Protein AF-A0A9X2U215-F1 (afdb_monomer)

Secondary structure (DSSP, 8-state):
--HHHHHHHHHH--TT-THHHHGGGGGGGGGG-SSHHHHHHHHHHHHHHHHHHHHHHHH--HHHHHHHHHHHHHHHHHHHHHHH-HHHHHHHHHHHHHHHHHS---HHHHHHHHHHHHHHHHHHHH-GGGGHHHHHHHHHHHHHTTS-TTSHHHHHHHHHHHHHHHHHHHT-

Mean predicted aligned error: 7.21 Å

Radius of gyration: 16.04 Å; Cα contacts (8 Å, |Δi|>4): 252; chains: 1; bounding box: 36×24×49 Å

pLDDT: mean 82.12, std 13.29, range [49.97, 97.06]

Sequence (172 aa):
MTVLERTIEAYTKDAGDDVVWSNWVYPLATLGAQSLTAAVTVALTGAALALASGAYHAVYSDYTQRLDTTAMMGYLSSVTGCLVAGWVGLALAPVAYAFYWLVETDSQIHVPAWAALALSVVAVKAQWWALVPAVLFVGAGALQLRARTDSWLHSIWHILGSAAAGTALFLS

Solvent-accessible surface area (backbone atoms only — not comparable to full-atom values): 8477 Å² total; per-residue (Å²): 135,53,74,67,57,53,53,50,52,65,74,62,60,52,66,80,49,75,45,50,63,31,34,62,36,36,30,57,19,28,80,19,37,85,40,70,58,25,23,53,42,32,30,53,30,17,46,48,22,24,53,27,40,34,50,13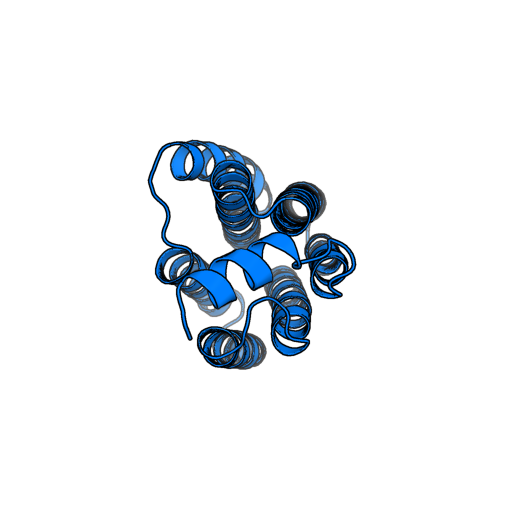,54,59,66,75,38,75,69,32,45,50,45,19,54,18,24,46,46,14,26,51,35,17,48,38,23,29,49,76,37,36,66,44,8,60,60,37,17,59,50,37,31,55,49,44,64,74,43,93,75,58,64,88,55,51,51,56,51,49,50,53,50,36,51,52,53,39,33,72,68,49,34,70,78,64,42,59,63,48,52,55,40,52,52,42,51,61,52,40,80,75,48,58,86,85,34,73,64,42,28,48,38,37,45,42,47,16,52,41,51,10,51,45,28,56,55,78

Structure (mmCIF, N/CA/C/O backbone):
data_AF-A0A9X2U215-F1
#
_entry.id   AF-A0A9X2U215-F1
#
loop_
_atom_site.group_PDB
_atom_site.id
_atom_site.type_symbol
_atom_site.label_atom_id
_atom_site.label_alt_id
_atom_site.label_comp_id
_atom_site.label_asym_id
_atom_site.label_entity_id
_atom_site.label_seq_id
_atom_site.pdbx_PDB_ins_code
_atom_site.Cartn_x
_atom_site.Cartn_y
_atom_site.Cartn_z
_atom_site.occupancy
_atom_site.B_iso_or_equiv
_atom_site.auth_seq_id
_atom_site.auth_comp_id
_atom_site.auth_asym_id
_atom_site.auth_atom_id
_atom_site.pdbx_PDB_model_num
ATOM 1 N N . MET A 1 1 ? 2.932 -10.035 -31.910 1.00 54.56 1 MET A N 1
ATOM 2 C CA . MET A 1 1 ? 3.885 -8.999 -31.483 1.00 54.56 1 MET A CA 1
ATOM 3 C C . MET A 1 1 ? 5.297 -9.528 -31.661 1.00 54.56 1 MET A C 1
ATOM 5 O O . MET A 1 1 ? 5.622 -10.578 -31.110 1.00 54.56 1 MET A O 1
ATOM 9 N N . THR A 1 2 ? 6.092 -8.881 -32.503 1.00 78.62 2 THR A N 1
ATOM 10 C CA . THR A 1 2 ? 7.467 -9.281 -32.829 1.00 78.62 2 THR A CA 1
ATOM 11 C C . THR A 1 2 ? 8.447 -8.858 -31.722 1.00 78.62 2 THR A C 1
ATOM 13 O O . THR A 1 2 ? 8.094 -8.114 -30.807 1.00 78.62 2 THR A O 1
ATOM 16 N N . VAL A 1 3 ? 9.684 -9.371 -31.744 1.00 69.50 3 VAL A N 1
ATOM 17 C CA . VAL A 1 3 ? 10.740 -8.947 -30.796 1.00 69.50 3 VAL A CA 1
ATOM 18 C C . VAL A 1 3 ? 11.080 -7.469 -30.995 1.00 69.50 3 VAL A C 1
ATOM 20 O O . VAL A 1 3 ? 11.216 -6.745 -30.020 1.00 69.50 3 VAL A O 1
ATOM 23 N N . LEU A 1 4 ? 11.118 -7.013 -32.250 1.00 66.44 4 LEU A N 1
ATOM 24 C CA . LEU A 1 4 ? 11.383 -5.621 -32.606 1.00 66.44 4 LEU A CA 1
ATOM 25 C C . LEU A 1 4 ? 10.289 -4.677 -32.086 1.00 66.44 4 LEU A C 1
ATOM 27 O O . LEU A 1 4 ? 10.606 -3.639 -31.518 1.00 66.44 4 LEU A O 1
ATOM 31 N N . GLU A 1 5 ? 9.017 -5.065 -32.213 1.00 67.25 5 GLU A N 1
ATOM 32 C CA . GLU A 1 5 ? 7.888 -4.311 -31.647 1.00 67.25 5 GLU A CA 1
ATOM 33 C C . GLU A 1 5 ? 8.001 -4.185 -30.122 1.00 67.25 5 GLU A C 1
ATOM 35 O O . GLU A 1 5 ? 7.837 -3.089 -29.602 1.00 67.25 5 GLU A O 1
ATOM 40 N N . ARG A 1 6 ? 8.377 -5.263 -29.415 1.00 58.91 6 ARG A N 1
ATOM 41 C CA . ARG A 1 6 ? 8.619 -5.227 -27.959 1.00 58.91 6 ARG A CA 1
ATOM 42 C C . ARG A 1 6 ? 9.772 -4.308 -27.568 1.00 58.91 6 ARG A C 1
ATOM 44 O O . ARG A 1 6 ? 9.674 -3.606 -26.569 1.00 58.91 6 ARG A O 1
ATOM 51 N N . THR A 1 7 ? 10.867 -4.328 -28.326 1.00 58.19 7 THR A N 1
ATOM 52 C CA . THR A 1 7 ? 12.038 -3.487 -28.047 1.00 58.19 7 THR A CA 1
ATOM 53 C C . THR A 1 7 ? 11.743 -2.014 -28.309 1.00 58.19 7 THR A C 1
ATOM 55 O O . THR A 1 7 ? 12.145 -1.175 -27.513 1.00 58.19 7 THR A O 1
ATOM 58 N N . ILE A 1 8 ? 11.015 -1.698 -29.384 1.00 65.31 8 ILE A N 1
ATOM 59 C CA . ILE A 1 8 ? 10.588 -0.327 -29.683 1.00 65.31 8 ILE A CA 1
ATOM 60 C C . ILE A 1 8 ? 9.618 0.162 -28.606 1.00 65.31 8 ILE A C 1
ATOM 62 O O . ILE A 1 8 ? 9.871 1.210 -28.035 1.00 65.31 8 ILE A O 1
ATOM 66 N N . GLU A 1 9 ? 8.590 -0.620 -28.258 1.00 62.06 9 GLU A N 1
ATOM 67 C CA . GLU A 1 9 ? 7.605 -0.270 -27.222 1.00 62.06 9 GLU A CA 1
ATOM 68 C C . GLU A 1 9 ? 8.266 -0.032 -25.852 1.00 62.06 9 GLU A C 1
ATOM 70 O O . GLU A 1 9 ? 7.927 0.927 -25.163 1.00 62.06 9 GLU A O 1
ATOM 75 N N . ALA A 1 10 ? 9.266 -0.842 -25.485 1.00 57.12 10 ALA A N 1
ATOM 76 C CA . ALA A 1 10 ? 10.049 -0.650 -24.263 1.00 57.12 10 ALA A CA 1
ATOM 77 C C . ALA A 1 10 ? 10.912 0.627 -24.286 1.00 57.12 10 ALA A C 1
ATOM 79 O O . ALA A 1 10 ? 11.072 1.261 -23.249 1.00 57.12 10 ALA A O 1
ATOM 80 N N . TYR A 1 11 ? 11.444 1.020 -25.450 1.00 57.22 11 TYR A N 1
ATOM 81 C CA . TYR A 1 11 ? 12.233 2.249 -25.615 1.00 57.22 11 TYR A CA 1
ATOM 82 C C . TYR A 1 11 ? 11.380 3.512 -25.809 1.00 57.22 11 TYR A C 1
ATOM 84 O O . TYR A 1 11 ? 11.885 4.614 -25.611 1.00 57.22 11 TYR A O 1
ATOM 92 N N . THR A 1 12 ? 10.112 3.372 -26.208 1.00 57.00 12 THR A N 1
ATOM 93 C CA . THR A 1 12 ? 9.165 4.483 -26.402 1.00 57.00 12 THR A CA 1
ATOM 94 C C . THR A 1 12 ? 8.221 4.703 -25.223 1.00 57.00 12 THR A C 1
ATOM 96 O O . THR A 1 12 ? 7.405 5.618 -25.288 1.00 57.00 12 THR A O 1
ATOM 99 N N . LYS A 1 13 ? 8.288 3.880 -24.168 1.00 57.06 13 LYS A N 1
ATOM 100 C CA . LYS A 1 13 ? 7.549 4.119 -22.923 1.00 57.06 13 LYS A CA 1
ATOM 101 C C . LYS A 1 13 ? 8.110 5.366 -22.239 1.00 57.06 13 LYS A C 1
ATOM 103 O O . LYS A 1 13 ? 9.116 5.318 -21.539 1.00 57.06 13 LYS A O 1
ATOM 108 N N . ASP A 1 14 ? 7.471 6.487 -22.538 1.00 52.91 14 ASP A N 1
ATOM 109 C CA . ASP A 1 14 ? 7.839 7.817 -22.080 1.00 52.91 14 ASP A CA 1
ATOM 110 C C . ASP A 1 14 ? 7.386 8.023 -20.627 1.00 52.91 14 ASP A C 1
ATOM 112 O O . ASP A 1 14 ? 6.312 7.580 -20.226 1.00 52.91 14 ASP A O 1
ATOM 116 N N . ALA A 1 15 ? 8.180 8.737 -19.832 1.00 49.97 15 ALA A N 1
ATOM 117 C CA . ALA A 1 15 ? 7.863 9.066 -18.438 1.00 49.97 15 ALA A CA 1
ATOM 118 C C . ALA A 1 15 ? 6.656 10.025 -18.302 1.00 49.97 15 ALA A C 1
ATOM 120 O O . ALA A 1 15 ? 6.248 10.359 -17.190 1.00 49.97 15 ALA A O 1
ATOM 121 N N . GLY A 1 16 ? 6.099 10.485 -19.429 1.00 51.34 16 GLY A N 1
ATOM 122 C CA . GLY A 1 16 ? 4.842 11.230 -19.515 1.00 51.34 16 GLY A CA 1
ATOM 123 C C . GLY A 1 16 ? 3.577 10.373 -19.377 1.00 51.34 16 GLY A C 1
ATOM 124 O O . GLY A 1 16 ? 2.484 10.929 -19.430 1.00 51.34 16 GLY A O 1
ATOM 125 N N . ASP A 1 17 ? 3.710 9.053 -19.212 1.00 55.31 17 ASP A N 1
ATOM 126 C CA . ASP A 1 17 ? 2.587 8.132 -19.028 1.00 55.31 17 ASP A CA 1
ATOM 127 C C . ASP A 1 17 ? 1.824 8.442 -17.719 1.00 55.31 17 ASP A C 1
ATOM 129 O O . ASP A 1 17 ? 2.394 8.440 -16.623 1.00 55.31 17 ASP A O 1
ATOM 133 N N . ASP A 1 18 ? 0.517 8.708 -17.833 1.00 54.78 18 ASP A N 1
ATOM 134 C CA . ASP A 1 18 ? -0.392 9.249 -16.795 1.00 54.78 18 ASP A CA 1
ATOM 135 C C . ASP A 1 18 ? -0.392 8.484 -15.452 1.00 54.78 18 ASP A C 1
ATOM 137 O O . ASP A 1 18 ? -0.834 8.988 -14.412 1.00 54.78 18 ASP A O 1
ATOM 141 N N . VAL A 1 19 ? 0.101 7.249 -15.450 1.00 58.12 19 VAL A N 1
ATOM 142 C CA . VAL A 1 19 ? 0.114 6.339 -14.301 1.00 58.12 19 VAL A CA 1
ATOM 143 C C . VAL A 1 19 ? 1.045 6.795 -13.174 1.00 58.12 19 VAL A C 1
ATOM 145 O O . VAL A 1 19 ? 0.702 6.603 -12.004 1.00 58.12 19 VAL A O 1
ATOM 148 N N . VAL A 1 20 ? 2.143 7.500 -13.482 1.00 62.97 20 VAL A N 1
ATOM 149 C CA . VAL A 1 20 ? 3.110 7.998 -12.478 1.00 62.97 20 VAL A CA 1
ATOM 150 C C . VAL A 1 20 ? 2.435 8.880 -11.425 1.00 62.97 20 VAL A C 1
ATOM 152 O O . VAL A 1 20 ? 2.722 8.772 -10.231 1.00 62.97 20 VAL A O 1
ATOM 155 N N . TRP A 1 21 ? 1.504 9.735 -11.854 1.00 70.94 21 TRP A N 1
ATOM 156 C CA . TRP A 1 21 ? 0.860 10.716 -10.980 1.00 70.94 21 TRP A CA 1
ATOM 157 C C . TRP A 1 21 ? -0.175 10.096 -10.054 1.00 70.94 21 TRP A C 1
ATOM 159 O O . TRP A 1 21 ? -0.336 10.540 -8.918 1.00 70.94 21 TRP A O 1
ATOM 169 N N . SER A 1 22 ? -0.848 9.043 -10.511 1.00 80.94 22 SER A N 1
ATOM 170 C CA . SER A 1 22 ? -1.874 8.376 -9.714 1.00 80.94 22 SER A CA 1
ATOM 171 C C . SER A 1 22 ? -1.308 7.704 -8.459 1.00 80.94 22 SER A C 1
ATOM 173 O O . SER A 1 22 ? -2.012 7.618 -7.461 1.00 80.94 22 SER A O 1
ATOM 175 N N . ASN A 1 23 ? -0.020 7.347 -8.430 1.00 83.69 23 ASN A N 1
ATOM 176 C CA . ASN A 1 23 ? 0.634 6.795 -7.240 1.00 83.69 23 ASN A CA 1
ATOM 177 C C . ASN A 1 23 ? 0.725 7.778 -6.061 1.00 83.69 23 ASN A C 1
ATOM 179 O O . ASN A 1 23 ? 0.797 7.355 -4.905 1.00 83.69 23 ASN A O 1
ATOM 183 N N . TRP A 1 24 ? 0.652 9.090 -6.311 1.00 89.62 24 TRP A N 1
ATOM 184 C CA . TRP A 1 24 ? 0.628 10.102 -5.246 1.00 89.62 24 TRP A CA 1
ATOM 185 C C . TRP A 1 24 ? -0.624 10.045 -4.373 1.00 89.62 24 TRP A C 1
ATOM 187 O O . TRP A 1 24 ? -0.684 10.708 -3.337 1.00 89.62 24 TRP A O 1
ATOM 197 N N . VAL A 1 25 ? -1.612 9.227 -4.739 1.00 91.00 25 VAL A N 1
ATOM 198 C CA . VAL A 1 25 ? -2.768 8.985 -3.883 1.00 91.00 25 VAL A CA 1
ATOM 199 C C . VAL A 1 25 ? -2.443 8.083 -2.697 1.00 91.00 25 VAL A C 1
ATOM 201 O O . VAL A 1 25 ? -3.147 8.179 -1.700 1.00 91.00 25 VAL A O 1
ATOM 204 N N . TYR A 1 26 ? -1.396 7.248 -2.719 1.00 91.81 26 TYR A N 1
ATOM 205 C CA . TYR A 1 26 ? -1.104 6.320 -1.610 1.00 91.81 26 TYR A CA 1
ATOM 206 C C . TYR A 1 26 ? -0.875 6.990 -0.241 1.00 91.81 26 TYR A C 1
ATOM 208 O O . TYR A 1 26 ? -1.449 6.508 0.743 1.00 91.81 26 TYR A O 1
ATOM 216 N N . PRO A 1 27 ? -0.139 8.117 -0.135 1.00 95.75 27 PRO A N 1
ATOM 217 C CA . PRO A 1 27 ? -0.082 8.915 1.092 1.00 95.75 27 PRO A CA 1
ATOM 218 C C . PRO A 1 27 ? -1.444 9.415 1.596 1.00 95.75 27 PRO A C 1
ATOM 220 O O . PRO A 1 27 ? -1.594 9.675 2.789 1.00 95.75 27 PRO A O 1
ATOM 223 N N . LEU A 1 28 ? -2.455 9.562 0.731 1.00 94.81 28 LEU A N 1
ATOM 224 C CA . LEU A 1 28 ? -3.773 10.077 1.132 1.00 94.81 28 LEU A CA 1
ATOM 225 C C . LEU A 1 28 ? -4.572 9.082 1.981 1.00 94.81 28 LEU A C 1
ATOM 227 O O . LEU A 1 28 ? -5.481 9.499 2.696 1.00 94.81 28 LEU A O 1
ATOM 231 N N . ALA A 1 29 ? -4.198 7.797 1.997 1.00 93.00 29 ALA A N 1
ATOM 232 C CA . ALA A 1 29 ? -4.790 6.808 2.902 1.00 93.00 29 ALA A CA 1
ATOM 233 C C . ALA A 1 29 ? -4.662 7.212 4.386 1.00 93.00 29 ALA A C 1
ATOM 235 O O . ALA A 1 29 ? -5.454 6.797 5.230 1.00 93.00 29 ALA A O 1
ATOM 236 N N . THR A 1 30 ? -3.698 8.074 4.712 1.00 95.19 30 THR A N 1
ATOM 237 C CA . THR A 1 30 ? -3.468 8.605 6.064 1.00 95.19 30 THR A CA 1
ATOM 238 C C . THR A 1 30 ? -4.640 9.398 6.624 1.00 95.19 30 THR A C 1
ATOM 240 O O . THR A 1 30 ? -4.782 9.467 7.841 1.00 95.19 30 THR A O 1
ATOM 243 N N . LEU A 1 31 ? -5.513 9.935 5.766 1.00 95.25 31 LEU A N 1
ATOM 244 C CA . LEU A 1 31 ? -6.725 10.644 6.182 1.00 95.25 31 LEU A CA 1
ATOM 245 C C . LEU A 1 31 ? -7.688 9.751 6.976 1.00 95.25 31 LEU A C 1
ATOM 247 O O . LEU A 1 31 ? -8.502 10.261 7.740 1.00 95.25 31 LEU A O 1
ATOM 251 N N . GLY A 1 32 ? -7.588 8.429 6.819 1.00 92.75 32 GLY A N 1
ATOM 252 C CA . GLY A 1 32 ? -8.349 7.473 7.618 1.00 92.75 32 GLY A CA 1
ATOM 253 C C . GLY A 1 32 ? -7.694 7.079 8.942 1.00 92.75 32 GLY A C 1
ATOM 254 O O . GLY A 1 32 ? -8.334 6.445 9.773 1.00 92.75 32 GLY A O 1
ATOM 255 N N . ALA A 1 33 ? -6.426 7.420 9.175 1.00 94.25 33 ALA A N 1
ATOM 256 C CA . ALA A 1 33 ? -5.693 6.931 10.337 1.00 94.25 33 ALA A CA 1
ATOM 257 C C . ALA A 1 33 ? -6.236 7.496 11.664 1.00 94.25 33 ALA A C 1
ATOM 259 O O . ALA A 1 33 ? -6.302 8.705 11.862 1.00 94.25 33 ALA A O 1
ATOM 260 N N . GLN A 1 34 ? -6.523 6.608 12.622 1.00 92.06 34 GLN A N 1
ATOM 261 C CA . GLN A 1 34 ? -7.037 6.967 13.957 1.00 92.06 34 GLN A CA 1
ATOM 262 C C . GLN A 1 34 ? -5.945 7.377 14.965 1.00 92.06 34 GLN A C 1
ATOM 264 O O . GLN A 1 34 ? -6.221 7.634 16.134 1.00 92.06 34 GLN A O 1
ATOM 269 N N . SER A 1 35 ? -4.676 7.416 14.549 1.00 94.25 35 SER A N 1
ATOM 270 C CA . SER A 1 35 ? -3.564 7.844 15.405 1.00 94.25 35 SER A CA 1
ATOM 271 C C . SER A 1 35 ? -2.473 8.536 14.601 1.00 94.25 35 SER A C 1
ATOM 273 O O . SER A 1 35 ? -2.251 8.208 13.434 1.00 94.25 35 SER A O 1
ATOM 275 N N . LEU A 1 36 ? -1.733 9.439 15.253 1.00 95.19 36 LEU A N 1
ATOM 276 C CA . LEU A 1 36 ? -0.594 10.119 14.635 1.00 95.19 36 LEU A CA 1
ATOM 277 C C . LEU A 1 36 ? 0.472 9.122 14.161 1.00 95.19 36 LEU A C 1
ATOM 279 O O . LEU A 1 36 ? 1.007 9.275 13.069 1.00 95.19 36 LEU A O 1
ATOM 283 N N . THR A 1 37 ? 0.745 8.073 14.942 1.00 95.69 37 THR A N 1
ATOM 284 C CA . THR A 1 37 ? 1.714 7.034 14.565 1.00 95.69 37 THR A CA 1
ATOM 285 C C . THR A 1 37 ? 1.303 6.326 13.280 1.00 95.69 37 THR A C 1
ATOM 287 O O . THR A 1 37 ? 2.134 6.162 12.390 1.00 95.69 37 THR A O 1
ATOM 290 N N . ALA A 1 38 ? 0.028 5.946 13.151 1.00 95.12 38 ALA A N 1
ATOM 291 C CA . ALA A 1 38 ? -0.475 5.330 11.927 1.00 95.12 38 ALA A CA 1
ATOM 292 C C . ALA A 1 38 ? -0.440 6.309 10.744 1.00 95.12 38 ALA A C 1
ATOM 294 O O . ALA A 1 38 ? 0.030 5.941 9.670 1.00 95.12 38 ALA A O 1
ATOM 295 N N . ALA A 1 39 ? -0.853 7.563 10.956 1.00 96.56 39 ALA A N 1
ATOM 296 C CA . ALA A 1 39 ? -0.830 8.596 9.924 1.00 96.56 39 ALA A CA 1
ATOM 297 C C . ALA A 1 39 ? 0.591 8.833 9.391 1.00 96.56 39 ALA A C 1
ATOM 299 O O . ALA A 1 39 ? 0.814 8.783 8.189 1.00 96.56 39 ALA A O 1
ATOM 300 N N . VAL A 1 40 ? 1.575 9.021 10.272 1.00 96.75 40 VAL A N 1
ATOM 301 C CA . VAL A 1 40 ? 2.974 9.234 9.870 1.00 96.75 40 VAL A CA 1
ATOM 302 C C . VAL A 1 40 ? 3.539 7.999 9.175 1.00 96.75 40 VAL A C 1
ATOM 304 O O . VAL A 1 40 ? 4.172 8.122 8.130 1.00 96.75 40 VAL A O 1
ATOM 307 N N . THR A 1 41 ? 3.287 6.808 9.720 1.00 96.56 41 THR A N 1
ATOM 308 C CA . THR A 1 41 ? 3.799 5.557 9.148 1.00 96.56 41 THR A CA 1
ATOM 309 C C . THR A 1 41 ? 3.288 5.362 7.719 1.00 96.56 41 THR A C 1
ATOM 311 O O . THR A 1 41 ? 4.091 5.175 6.808 1.00 96.56 41 THR A O 1
ATOM 314 N N . VAL A 1 42 ? 1.972 5.466 7.509 1.00 96.75 42 VAL A N 1
ATOM 315 C CA . VAL A 1 42 ? 1.342 5.278 6.193 1.00 96.75 42 VAL A CA 1
ATOM 316 C C . VAL A 1 42 ? 1.694 6.420 5.230 1.00 96.75 42 VAL A C 1
ATOM 318 O O . VAL A 1 42 ? 1.840 6.179 4.034 1.00 96.75 42 VAL A O 1
ATOM 321 N N . ALA A 1 43 ? 1.897 7.649 5.726 1.00 96.94 43 ALA A N 1
ATOM 322 C CA . ALA A 1 43 ? 2.345 8.775 4.902 1.00 96.94 43 ALA A CA 1
ATOM 323 C C . ALA A 1 43 ? 3.725 8.497 4.309 1.00 96.94 43 ALA A C 1
ATOM 325 O O . ALA A 1 43 ? 3.935 8.659 3.109 1.00 96.94 43 ALA A O 1
ATOM 326 N N . LEU A 1 44 ? 4.661 8.068 5.160 1.00 96.62 44 LEU A N 1
ATOM 327 C CA . LEU A 1 44 ? 6.046 7.833 4.773 1.00 96.62 44 LEU A CA 1
ATOM 328 C C . LEU A 1 44 ? 6.169 6.644 3.822 1.00 96.62 44 LEU A C 1
ATOM 330 O O . LEU A 1 44 ? 6.829 6.760 2.792 1.00 96.62 44 LEU A O 1
ATOM 334 N N . THR A 1 45 ? 5.516 5.521 4.123 1.00 97.06 45 THR A N 1
ATOM 335 C CA . THR A 1 45 ? 5.559 4.343 3.245 1.00 97.06 45 THR A CA 1
ATOM 336 C C . THR A 1 45 ? 4.791 4.574 1.947 1.00 97.06 45 THR A C 1
ATOM 338 O O . THR A 1 45 ? 5.250 4.144 0.892 1.00 97.06 45 THR A O 1
ATOM 341 N N . GLY A 1 46 ? 3.677 5.312 1.987 1.00 96.06 46 GLY A N 1
ATOM 342 C CA . GLY A 1 46 ? 2.931 5.706 0.793 1.00 96.06 46 GLY A CA 1
ATOM 343 C C . GLY A 1 46 ? 3.741 6.637 -0.107 1.00 96.06 46 GLY A C 1
ATOM 344 O O . GLY A 1 46 ? 3.741 6.467 -1.323 1.00 96.06 46 GLY A O 1
ATOM 345 N N . ALA A 1 47 ? 4.482 7.585 0.473 1.00 95.94 47 ALA A N 1
ATOM 346 C CA . ALA A 1 47 ? 5.349 8.482 -0.286 1.00 95.94 47 ALA A CA 1
ATOM 347 C C . ALA A 1 47 ? 6.549 7.729 -0.873 1.00 95.94 47 ALA A C 1
ATOM 349 O O . ALA A 1 47 ? 6.907 7.945 -2.028 1.00 95.94 47 ALA A O 1
ATOM 350 N N . ALA A 1 48 ? 7.137 6.807 -0.107 1.00 95.25 48 ALA A N 1
ATOM 351 C CA . ALA A 1 48 ? 8.210 5.948 -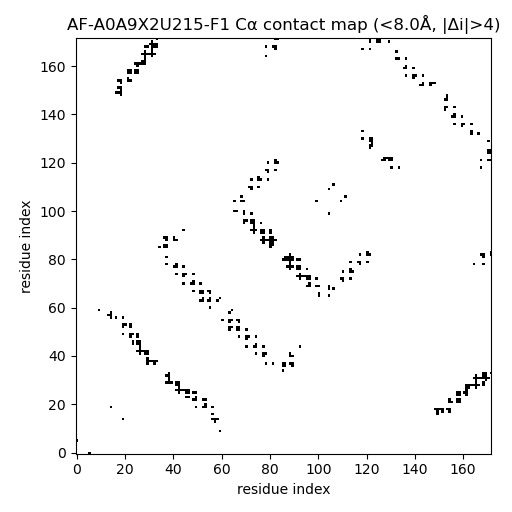0.588 1.00 95.25 48 ALA A CA 1
ATOM 352 C C . ALA A 1 48 ? 7.754 5.068 -1.763 1.00 95.25 48 ALA A C 1
ATOM 354 O O . ALA A 1 48 ? 8.483 4.958 -2.746 1.00 95.25 48 ALA A O 1
ATOM 355 N N . LEU A 1 49 ? 6.541 4.505 -1.703 1.00 94.44 49 LEU A N 1
ATOM 356 C CA . LEU A 1 49 ? 5.924 3.795 -2.825 1.00 94.44 49 LEU A CA 1
ATOM 357 C C . LEU A 1 49 ? 5.713 4.713 -4.032 1.00 94.44 49 LEU A C 1
ATOM 359 O O . LEU A 1 49 ? 6.124 4.360 -5.131 1.00 94.44 49 LEU A O 1
ATOM 363 N N . ALA A 1 50 ? 5.145 5.905 -3.843 1.00 93.06 50 ALA A N 1
ATOM 364 C CA . ALA A 1 50 ? 4.929 6.837 -4.949 1.00 93.06 50 ALA A CA 1
ATOM 365 C C . ALA A 1 50 ? 6.237 7.205 -5.671 1.00 93.06 50 ALA A C 1
ATOM 367 O O . ALA A 1 50 ? 6.294 7.203 -6.900 1.00 93.06 50 ALA A O 1
ATOM 368 N N . LEU A 1 51 ? 7.307 7.453 -4.911 1.00 92.44 51 LEU A N 1
ATOM 369 C CA . LEU A 1 51 ? 8.633 7.745 -5.455 1.00 92.44 51 LEU A CA 1
ATOM 370 C C . LEU A 1 51 ? 9.268 6.528 -6.142 1.00 92.44 51 LEU A C 1
ATOM 372 O O . LEU A 1 51 ? 9.848 6.674 -7.215 1.00 92.44 51 LEU A O 1
ATOM 376 N N . ALA A 1 52 ? 9.162 5.338 -5.547 1.00 92.25 52 ALA A N 1
ATOM 377 C CA . ALA A 1 52 ? 9.701 4.104 -6.115 1.00 92.25 52 ALA A CA 1
ATOM 378 C C . ALA A 1 52 ? 8.995 3.717 -7.421 1.00 92.25 52 ALA A C 1
ATOM 380 O O . ALA A 1 52 ? 9.659 3.409 -8.409 1.00 92.25 52 ALA A O 1
ATOM 381 N N . SER A 1 53 ? 7.666 3.813 -7.445 1.00 89.19 53 SER A N 1
ATOM 382 C CA . SER A 1 53 ? 6.867 3.567 -8.640 1.00 89.19 53 SER A CA 1
ATOM 383 C C . SER A 1 53 ? 7.147 4.607 -9.721 1.00 89.19 53 SER A C 1
ATOM 385 O O . SER A 1 53 ? 7.365 4.257 -10.879 1.00 89.19 53 SER A O 1
ATOM 387 N N . GLY A 1 54 ? 7.275 5.886 -9.348 1.00 86.44 54 GLY A N 1
ATOM 388 C CA . GLY A 1 54 ? 7.710 6.927 -10.278 1.00 86.44 54 GLY A CA 1
ATOM 389 C C . GLY A 1 54 ? 9.100 6.663 -10.861 1.00 86.44 54 GLY A C 1
ATOM 390 O O . GLY A 1 54 ? 9.300 6.828 -12.061 1.00 86.44 54 GLY A O 1
ATOM 391 N N . ALA A 1 55 ? 10.047 6.181 -10.050 1.00 87.94 55 ALA A N 1
ATOM 392 C CA . ALA A 1 55 ? 11.362 5.776 -10.538 1.00 87.94 55 ALA A CA 1
ATOM 393 C C . ALA A 1 55 ? 11.272 4.591 -11.512 1.00 87.94 55 ALA A C 1
ATOM 395 O O . ALA A 1 55 ? 11.947 4.615 -12.537 1.00 87.94 55 ALA A O 1
ATOM 396 N N . TYR A 1 56 ? 10.428 3.589 -11.236 1.00 86.19 56 TYR A N 1
ATOM 397 C CA . TYR A 1 56 ? 10.196 2.475 -12.157 1.00 86.19 56 TYR A CA 1
ATOM 398 C C . TYR A 1 56 ? 9.619 2.941 -13.488 1.00 86.19 56 TYR A C 1
ATOM 400 O O . TYR A 1 56 ? 10.187 2.641 -14.530 1.00 86.19 56 TYR A O 1
ATOM 408 N N . HIS A 1 57 ? 8.557 3.734 -13.476 1.00 80.88 57 HIS A N 1
ATOM 409 C CA . HIS A 1 57 ? 7.944 4.231 -14.705 1.00 80.88 57 HIS A CA 1
ATOM 410 C C . HIS A 1 57 ? 8.809 5.253 -15.460 1.00 80.88 57 HIS A C 1
ATOM 412 O O . HIS A 1 57 ? 8.583 5.485 -16.643 1.00 80.88 57 HIS A O 1
ATOM 418 N N . ALA A 1 58 ? 9.820 5.841 -14.817 1.00 79.88 58 ALA A N 1
ATOM 419 C CA . ALA A 1 58 ? 10.772 6.715 -15.494 1.00 79.88 58 ALA A CA 1
ATOM 420 C C . ALA A 1 58 ? 11.832 5.950 -16.306 1.00 79.88 58 ALA A C 1
ATOM 422 O O . ALA A 1 58 ? 12.359 6.499 -17.271 1.00 79.88 58 ALA A O 1
ATOM 423 N N . VAL A 1 59 ? 12.195 4.721 -15.909 1.00 82.44 59 VAL A N 1
ATOM 424 C CA . VAL A 1 59 ? 13.341 4.003 -16.517 1.00 82.44 59 VAL A CA 1
ATOM 425 C C . VAL A 1 59 ? 13.079 2.539 -16.880 1.00 82.44 59 VAL A C 1
ATOM 427 O O . VAL A 1 59 ? 13.929 1.922 -17.515 1.00 82.44 59 VAL A O 1
ATOM 430 N N . TYR A 1 60 ? 11.952 1.970 -16.451 1.00 79.19 60 TYR A N 1
ATOM 431 C CA . TYR A 1 60 ? 11.499 0.593 -16.678 1.00 79.19 60 TYR A CA 1
ATOM 432 C C . TYR A 1 60 ? 12.593 -0.476 -16.501 1.00 79.19 60 TYR A C 1
ATOM 434 O O . TYR A 1 60 ? 12.688 -1.421 -17.281 1.00 79.19 60 TYR A O 1
ATOM 442 N N . SER A 1 61 ? 13.433 -0.334 -15.469 1.00 85.69 61 SER A N 1
ATOM 443 C CA . SER A 1 61 ? 14.535 -1.266 -15.198 1.00 85.69 61 SER A CA 1
ATOM 444 C C . SER A 1 61 ? 14.176 -2.286 -14.123 1.00 85.69 61 SER A C 1
ATOM 446 O O . SER A 1 61 ? 13.465 -1.956 -13.175 1.00 85.69 61 SER A O 1
ATOM 448 N N . ASP A 1 62 ? 14.759 -3.484 -14.190 1.00 87.44 62 ASP A N 1
ATOM 449 C CA . ASP A 1 62 ? 14.550 -4.543 -13.189 1.00 87.44 62 ASP A CA 1
ATOM 450 C C . ASP A 1 62 ? 14.863 -4.068 -11.760 1.00 87.44 62 ASP A C 1
ATOM 452 O O . ASP A 1 62 ? 14.161 -4.396 -10.803 1.00 87.44 62 ASP A O 1
ATOM 456 N N . TYR A 1 63 ? 15.903 -3.240 -11.605 1.00 90.00 63 TYR A N 1
ATOM 457 C CA . TYR A 1 63 ? 16.270 -2.666 -10.311 1.00 90.00 63 TYR A CA 1
ATOM 458 C C . TYR A 1 63 ? 15.168 -1.754 -9.757 1.00 90.00 63 TYR A C 1
ATOM 460 O O . TYR A 1 63 ? 14.794 -1.861 -8.589 1.00 90.00 63 TYR A 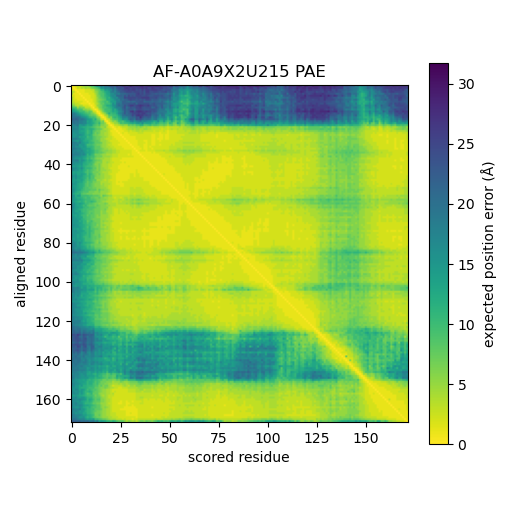O 1
ATOM 468 N N . THR A 1 64 ? 14.634 -0.861 -10.593 1.00 90.38 64 THR A N 1
ATOM 469 C CA . THR A 1 64 ? 13.564 0.056 -10.174 1.00 90.38 64 THR A CA 1
ATOM 470 C C . THR A 1 64 ? 12.226 -0.656 -10.012 1.00 90.38 64 THR A C 1
ATOM 472 O O . THR A 1 64 ? 11.484 -0.322 -9.097 1.00 90.38 64 THR A O 1
ATOM 475 N N . GLN A 1 65 ? 11.967 -1.714 -10.782 1.00 88.81 65 GLN A N 1
ATOM 476 C CA . GLN A 1 65 ? 10.815 -2.593 -10.588 1.00 88.81 65 GLN A CA 1
ATOM 477 C C . GLN A 1 65 ? 10.875 -3.327 -9.244 1.00 88.81 65 GLN A C 1
ATOM 479 O O . GLN A 1 65 ? 9.869 -3.431 -8.536 1.00 88.81 65 GLN A O 1
ATOM 484 N N . ARG A 1 66 ? 12.062 -3.819 -8.861 1.00 91.69 66 ARG A N 1
ATOM 485 C CA . ARG A 1 66 ? 12.286 -4.419 -7.540 1.00 91.69 66 ARG A CA 1
ATOM 486 C C . ARG A 1 66 ? 12.064 -3.393 -6.437 1.00 91.69 66 ARG A C 1
ATOM 488 O O . ARG A 1 66 ? 11.433 -3.722 -5.435 1.00 91.69 66 ARG A O 1
ATOM 495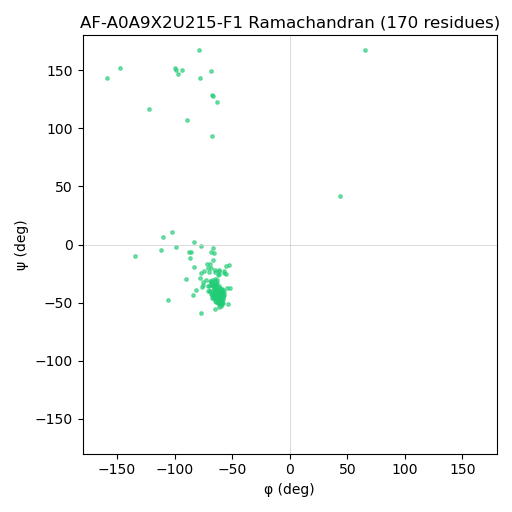 N N . LEU A 1 67 ? 12.552 -2.165 -6.618 1.00 93.31 67 LEU A N 1
ATOM 496 C CA . LEU A 1 67 ? 12.347 -1.073 -5.667 1.00 93.31 67 LEU A CA 1
ATOM 497 C C . LEU A 1 67 ? 10.858 -0.741 -5.498 1.00 93.31 67 LEU A C 1
ATOM 499 O O . LEU A 1 67 ? 10.393 -0.676 -4.364 1.00 93.31 67 LEU A O 1
ATOM 503 N N . ASP A 1 68 ? 10.117 -0.599 -6.599 1.00 92.12 68 ASP A N 1
ATOM 504 C CA . ASP A 1 68 ? 8.670 -0.356 -6.607 1.00 92.12 68 ASP A CA 1
ATOM 505 C C . ASP A 1 68 ? 7.905 -1.478 -5.894 1.00 92.12 68 ASP A C 1
ATOM 507 O O . ASP A 1 68 ? 7.179 -1.248 -4.927 1.00 92.12 68 ASP A O 1
ATOM 511 N N . THR A 1 69 ? 8.174 -2.730 -6.269 1.00 91.75 69 THR A N 1
ATOM 512 C CA . THR A 1 69 ? 7.532 -3.898 -5.651 1.00 91.75 69 THR A CA 1
ATOM 513 C C . THR A 1 69 ? 7.855 -4.000 -4.159 1.00 91.75 69 THR A C 1
ATOM 515 O O . THR A 1 69 ? 6.966 -4.251 -3.347 1.00 91.75 69 THR A O 1
ATOM 518 N N . THR A 1 70 ? 9.106 -3.752 -3.765 1.00 95.25 70 THR A N 1
ATOM 519 C CA . THR A 1 70 ? 9.507 -3.742 -2.349 1.00 95.25 70 THR A CA 1
ATOM 520 C C . THR A 1 70 ? 8.784 -2.632 -1.590 1.00 95.25 70 THR A C 1
ATOM 522 O O . THR A 1 70 ? 8.285 -2.859 -0.487 1.00 95.25 70 THR A O 1
ATOM 525 N N . ALA A 1 71 ? 8.683 -1.442 -2.186 1.00 95.12 71 ALA A N 1
ATOM 526 C CA . ALA A 1 71 ? 7.982 -0.320 -1.585 1.00 95.12 71 ALA A CA 1
ATOM 527 C C . ALA A 1 71 ? 6.481 -0.580 -1.439 1.00 95.12 71 ALA A C 1
ATOM 529 O O . ALA A 1 71 ? 5.904 -0.240 -0.407 1.00 95.12 71 ALA A O 1
ATOM 530 N N . MET A 1 72 ? 5.874 -1.278 -2.400 1.00 93.62 72 MET A N 1
ATOM 531 C CA . MET A 1 72 ? 4.489 -1.733 -2.317 1.00 93.62 72 MET A CA 1
ATOM 532 C C . MET A 1 72 ? 4.286 -2.664 -1.121 1.00 93.62 72 MET A C 1
ATOM 534 O O . MET A 1 72 ? 3.358 -2.473 -0.336 1.00 93.62 72 MET A O 1
ATOM 538 N N . MET A 1 73 ? 5.178 -3.639 -0.922 1.00 95.00 73 MET A N 1
ATOM 539 C CA . MET A 1 73 ? 5.095 -4.531 0.239 1.00 95.00 73 MET A CA 1
ATOM 540 C C . MET A 1 73 ? 5.309 -3.784 1.559 1.00 95.00 73 MET A C 1
ATOM 542 O O . MET A 1 73 ? 4.603 -4.031 2.539 1.00 95.00 73 MET A O 1
ATOM 546 N N . GLY A 1 74 ? 6.246 -2.834 1.593 1.00 95.75 74 GLY A N 1
ATOM 547 C CA . GLY A 1 74 ? 6.450 -1.940 2.731 1.00 95.75 74 GLY A CA 1
ATOM 548 C C . GLY A 1 74 ? 5.193 -1.134 3.066 1.00 95.75 74 GLY A C 1
ATOM 549 O O . GLY A 1 74 ? 4.763 -1.113 4.217 1.00 95.75 74 GLY A O 1
ATOM 550 N N . TYR A 1 75 ? 4.545 -0.545 2.063 1.00 95.75 75 TYR A N 1
ATOM 551 C CA . TYR A 1 75 ? 3.285 0.175 2.221 1.00 95.75 75 TYR A CA 1
ATOM 552 C C . TYR A 1 75 ? 2.157 -0.726 2.736 1.00 95.75 75 TYR A C 1
ATOM 554 O O . TYR A 1 75 ? 1.570 -0.430 3.779 1.00 95.75 75 TYR A O 1
ATOM 562 N N . LEU A 1 76 ? 1.890 -1.854 2.075 1.00 93.94 76 LEU A N 1
ATOM 563 C CA . LEU A 1 76 ? 0.811 -2.772 2.452 1.00 93.94 76 LEU A CA 1
ATOM 564 C C . LEU A 1 76 ? 1.000 -3.350 3.855 1.00 93.94 76 LEU A C 1
ATOM 566 O O . LEU A 1 76 ? 0.047 -3.432 4.633 1.00 93.94 76 LEU A O 1
ATOM 570 N N . SER A 1 77 ? 2.233 -3.706 4.207 1.00 95.56 77 SER A N 1
ATOM 571 C CA . SER A 1 77 ? 2.567 -4.189 5.544 1.00 95.56 77 SER A CA 1
ATOM 572 C C . SER A 1 77 ? 2.409 -3.097 6.604 1.00 95.56 77 SER A C 1
ATOM 574 O O . SER A 1 77 ? 1.912 -3.370 7.693 1.00 95.56 77 SER A O 1
ATOM 576 N N . SER A 1 78 ? 2.729 -1.843 6.271 1.00 96.75 78 SER A N 1
ATOM 577 C CA . SER A 1 78 ? 2.514 -0.702 7.157 1.00 96.75 78 SER A CA 1
ATOM 578 C C . SER A 1 78 ? 1.031 -0.460 7.435 1.00 96.75 78 SER A C 1
ATOM 580 O O . SER A 1 78 ? 0.644 -0.369 8.598 1.00 96.75 78 SER A O 1
ATOM 582 N N . VAL A 1 79 ? 0.193 -0.461 6.389 1.00 94.50 79 VAL A N 1
ATOM 583 C CA . VAL A 1 79 ? -1.265 -0.332 6.505 1.00 94.50 79 VAL A CA 1
ATOM 584 C C . VAL A 1 79 ? -1.798 -1.481 7.351 1.00 94.50 79 VAL A C 1
ATOM 586 O O . VAL A 1 79 ? -2.438 -1.241 8.368 1.00 94.50 79 VAL A O 1
ATOM 589 N N . THR A 1 80 ? -1.454 -2.721 7.001 1.00 93.50 80 THR A N 1
ATOM 590 C CA . THR A 1 80 ? -1.893 -3.927 7.720 1.00 93.50 80 THR A CA 1
ATOM 591 C C . THR A 1 80 ? -1.483 -3.903 9.192 1.00 93.50 80 THR A C 1
ATOM 593 O O . THR A 1 80 ? -2.292 -4.197 10.068 1.00 93.50 80 THR A O 1
ATOM 596 N N . GLY A 1 81 ? -0.243 -3.512 9.488 1.00 94.75 81 GLY A N 1
ATOM 597 C CA . GLY A 1 81 ? 0.237 -3.373 10.856 1.00 94.75 81 GLY A CA 1
ATOM 598 C C . GLY A 1 81 ? -0.530 -2.294 11.618 1.00 94.75 81 GLY A C 1
ATOM 599 O O . GLY A 1 81 ? -0.980 -2.544 12.733 1.00 94.75 81 GLY A O 1
ATOM 600 N N . CYS A 1 82 ? -0.757 -1.128 11.006 1.00 95.12 82 CYS A N 1
ATOM 601 C CA . CYS A 1 82 ? -1.546 -0.052 11.604 1.00 95.12 82 CYS A CA 1
ATOM 602 C C . CYS A 1 82 ? -3.009 -0.448 11.853 1.00 95.12 82 CYS A C 1
ATOM 604 O O . CYS A 1 82 ? -3.561 -0.022 12.867 1.00 95.12 82 CYS A O 1
ATOM 606 N N . LEU A 1 83 ? -3.599 -1.302 11.005 1.00 91.69 83 LEU A N 1
ATOM 607 C CA . LEU A 1 83 ? -4.925 -1.883 11.242 1.00 91.69 83 LEU A CA 1
ATOM 608 C C . LEU A 1 83 ? -4.953 -2.754 12.500 1.00 91.69 83 LEU A C 1
ATOM 610 O O . LEU A 1 83 ? -5.991 -2.835 13.144 1.00 91.69 83 LEU A O 1
ATOM 614 N N . VAL A 1 84 ? -3.849 -3.400 12.885 1.00 91.31 84 VAL A N 1
ATOM 615 C CA . VAL A 1 84 ? -3.758 -4.142 14.154 1.00 91.31 84 VAL A CA 1
ATOM 616 C C . VAL A 1 84 ? -3.576 -3.161 15.313 1.00 91.31 84 VAL A C 1
ATOM 618 O O . VAL A 1 84 ? -4.413 -3.101 16.215 1.00 91.31 84 VAL A O 1
ATOM 621 N N . ALA A 1 85 ? -2.507 -2.364 15.261 1.00 90.06 85 ALA A N 1
ATOM 622 C CA . ALA A 1 85 ? -2.226 -1.268 16.179 1.00 90.06 85 ALA A CA 1
ATOM 623 C C . ALA A 1 85 ? -1.249 -0.276 15.531 1.00 90.06 85 ALA A C 1
ATOM 625 O O . ALA A 1 85 ? -0.299 -0.680 14.865 1.00 90.06 85 ALA A O 1
ATOM 626 N N . GLY A 1 86 ? -1.414 1.027 15.786 1.00 86.62 86 GLY A N 1
ATOM 627 C CA . GLY A 1 86 ? -0.644 2.074 15.096 1.00 86.62 86 GLY A CA 1
ATOM 628 C C . GLY A 1 86 ? 0.881 1.881 15.105 1.00 86.62 86 GLY A C 1
ATOM 629 O O . GLY A 1 86 ? 1.525 2.133 14.092 1.00 86.62 86 GLY A O 1
ATOM 630 N N . TRP A 1 87 ? 1.459 1.377 16.202 1.00 91.19 87 TRP A N 1
ATOM 631 C CA . TRP A 1 87 ? 2.904 1.129 16.319 1.00 91.19 87 TRP A CA 1
ATOM 632 C C . TRP A 1 87 ? 3.385 -0.135 15.588 1.00 91.19 87 TRP A C 1
ATOM 634 O O . TRP A 1 87 ? 4.553 -0.209 15.212 1.00 91.19 87 TRP A O 1
ATOM 644 N N . VAL A 1 88 ? 2.508 -1.120 15.356 1.00 94.81 88 VAL A N 1
ATOM 645 C CA . VAL A 1 88 ? 2.876 -2.366 14.664 1.00 94.81 88 VAL A CA 1
ATOM 646 C C . VAL A 1 88 ? 3.243 -2.068 13.216 1.00 94.81 88 VAL A C 1
ATOM 648 O O . VAL A 1 88 ? 4.206 -2.636 12.717 1.00 94.81 88 VAL A O 1
ATOM 651 N N . GLY A 1 89 ? 2.553 -1.130 12.558 1.00 92.94 89 GLY A N 1
ATOM 652 C CA . GLY A 1 89 ? 2.915 -0.698 11.203 1.00 92.94 89 GLY A CA 1
ATOM 653 C C . GLY A 1 89 ? 4.333 -0.127 11.119 1.00 92.94 89 GLY A C 1
ATOM 654 O O . GLY A 1 89 ? 5.061 -0.439 10.179 1.00 92.94 89 GLY A O 1
ATOM 655 N N . LEU A 1 90 ? 4.756 0.636 12.133 1.00 92.88 90 LEU A N 1
ATOM 656 C CA . LEU A 1 90 ? 6.098 1.221 12.203 1.00 92.88 90 LEU A CA 1
ATOM 657 C C . LEU A 1 90 ? 7.195 0.152 12.324 1.00 92.88 90 LEU A C 1
ATOM 659 O O . LEU A 1 90 ? 8.278 0.323 11.775 1.00 92.88 90 LEU A O 1
ATOM 663 N N . ALA A 1 91 ? 6.917 -0.955 13.014 1.00 94.12 91 ALA A N 1
ATOM 664 C CA . ALA A 1 91 ? 7.846 -2.078 13.119 1.00 94.12 91 ALA A CA 1
ATOM 665 C C . ALA A 1 91 ? 7.799 -2.997 11.887 1.00 94.12 91 ALA A C 1
ATOM 667 O O . ALA A 1 91 ? 8.831 -3.485 11.429 1.00 94.12 91 ALA A O 1
ATOM 668 N N . LEU A 1 92 ? 6.604 -3.236 11.346 1.00 94.62 92 LEU A N 1
ATOM 669 C CA . LEU A 1 92 ? 6.385 -4.207 10.282 1.00 94.62 92 LEU A CA 1
ATOM 670 C C . LEU A 1 92 ? 6.869 -3.695 8.921 1.00 94.62 92 LEU A C 1
ATOM 672 O O . LEU A 1 92 ? 7.417 -4.480 8.149 1.00 94.62 92 LEU A O 1
ATOM 676 N N . ALA A 1 93 ? 6.743 -2.393 8.645 1.00 93.94 93 ALA A N 1
ATOM 677 C CA . ALA A 1 93 ? 7.140 -1.833 7.356 1.00 93.94 93 ALA A CA 1
ATOM 678 C C . ALA A 1 93 ? 8.646 -1.968 7.062 1.00 93.94 93 ALA A C 1
ATOM 680 O O . ALA A 1 93 ? 8.979 -2.477 5.992 1.00 93.94 93 ALA A O 1
ATOM 681 N N . PRO A 1 94 ? 9.577 -1.614 7.976 1.00 92.75 94 PRO A N 1
ATOM 682 C CA . PRO A 1 94 ? 11.008 -1.843 7.764 1.00 92.75 94 PRO A CA 1
ATOM 683 C C . PRO A 1 94 ? 11.361 -3.322 7.584 1.00 92.75 94 PRO A C 1
ATOM 685 O O . PRO A 1 94 ? 12.210 -3.652 6.760 1.00 92.75 94 PRO A O 1
ATOM 688 N N . VAL A 1 95 ? 10.697 -4.217 8.327 1.00 94.75 95 VAL A N 1
ATOM 689 C CA . VAL A 1 95 ? 10.908 -5.669 8.214 1.00 94.75 95 VAL A CA 1
ATOM 690 C C . VAL A 1 95 ? 10.462 -6.172 6.847 1.00 94.75 95 VAL A C 1
ATOM 692 O O . VAL A 1 95 ? 11.203 -6.910 6.203 1.00 94.75 95 VAL A O 1
ATOM 695 N N . ALA A 1 96 ? 9.289 -5.747 6.375 1.00 93.69 96 ALA A N 1
ATOM 696 C CA . ALA A 1 96 ? 8.808 -6.083 5.043 1.00 93.69 96 ALA A CA 1
ATOM 697 C C . ALA A 1 96 ? 9.744 -5.526 3.964 1.00 93.69 96 ALA A C 1
ATOM 699 O O . ALA A 1 96 ? 10.139 -6.274 3.076 1.00 93.69 96 ALA A O 1
ATOM 700 N N . TYR A 1 97 ? 10.171 -4.263 4.073 1.00 91.88 97 TYR A N 1
ATOM 701 C CA . TYR A 1 97 ? 11.168 -3.685 3.169 1.00 91.88 97 TYR A CA 1
ATOM 702 C C . TYR A 1 97 ? 12.438 -4.535 3.113 1.00 91.88 97 TYR A C 1
ATOM 704 O O . TYR A 1 97 ? 12.872 -4.904 2.030 1.00 91.88 97 TYR A O 1
ATOM 712 N N . ALA A 1 98 ? 13.016 -4.886 4.264 1.00 93.25 98 ALA A N 1
ATOM 713 C CA . ALA A 1 98 ? 14.232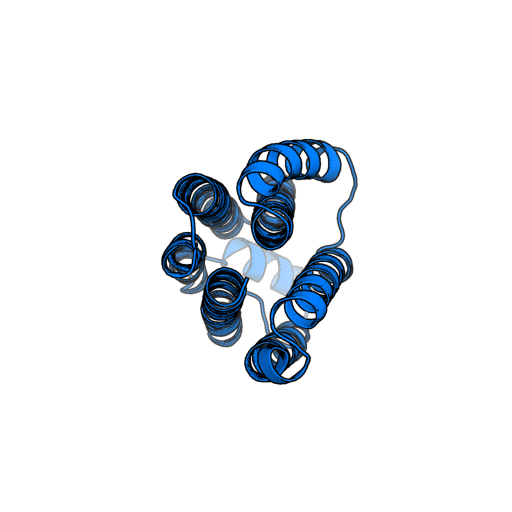 -5.691 4.318 1.00 93.25 98 ALA A CA 1
ATOM 714 C C . ALA A 1 98 ? 14.021 -7.095 3.730 1.00 93.25 98 ALA A C 1
ATOM 716 O O . ALA A 1 98 ? 14.847 -7.569 2.957 1.00 93.25 98 ALA A O 1
ATOM 717 N N . PHE A 1 99 ? 12.910 -7.752 4.065 1.00 94.69 99 PHE A N 1
ATOM 718 C CA . PHE A 1 99 ? 12.601 -9.092 3.580 1.00 94.69 99 PHE A CA 1
ATOM 719 C C . PHE A 1 99 ? 12.388 -9.109 2.062 1.00 94.69 99 PHE A C 1
ATOM 721 O O . PHE A 1 99 ? 13.102 -9.816 1.356 1.00 94.69 99 PHE A O 1
ATOM 728 N N . TYR A 1 100 ? 11.464 -8.291 1.553 1.00 93.44 100 TYR A N 1
ATOM 729 C CA . TYR A 1 100 ? 11.117 -8.238 0.130 1.00 93.44 100 TYR A CA 1
ATOM 730 C C . TYR A 1 100 ? 12.209 -7.604 -0.731 1.00 93.44 100 TYR A C 1
ATOM 732 O O . TYR A 1 100 ? 12.298 -7.895 -1.921 1.00 93.44 100 TYR A O 1
ATOM 740 N N . TRP A 1 101 ? 13.109 -6.818 -0.132 1.00 93.44 101 TRP A N 1
ATOM 741 C CA . TRP A 1 101 ? 14.329 -6.423 -0.819 1.00 93.44 101 TRP A CA 1
ATOM 742 C C . TRP A 1 101 ? 15.258 -7.607 -1.049 1.00 93.44 101 TRP A C 1
ATOM 744 O O . TRP A 1 101 ? 15.963 -7.615 -2.047 1.00 93.44 101 TRP A O 1
ATOM 754 N N . LEU A 1 102 ? 15.300 -8.601 -0.161 1.00 92.88 102 LEU A N 1
ATOM 755 C CA . LEU A 1 102 ? 16.235 -9.725 -0.252 1.00 92.88 102 LEU A CA 1
ATOM 756 C C . LEU A 1 102 ? 15.681 -10.906 -1.049 1.00 92.88 102 LEU A C 1
ATOM 758 O O . LEU A 1 102 ? 16.464 -11.614 -1.682 1.00 92.88 102 LEU A O 1
ATOM 762 N N . VAL A 1 103 ? 14.364 -11.103 -1.050 1.00 90.31 103 VAL A N 1
ATOM 763 C CA . VAL A 1 103 ? 13.718 -12.221 -1.745 1.00 90.31 103 VAL A CA 1
ATOM 764 C C . VAL A 1 103 ? 13.130 -11.809 -3.090 1.00 90.31 103 VAL A C 1
ATOM 766 O O . VAL A 1 103 ? 12.729 -10.665 -3.302 1.00 90.31 103 VAL A O 1
ATOM 769 N N . GLU A 1 104 ? 13.059 -12.765 -4.011 1.00 85.62 104 GLU A N 1
ATOM 770 C CA . GLU A 1 104 ? 12.298 -12.583 -5.241 1.00 85.62 104 GLU A CA 1
ATOM 771 C C . GLU A 1 104 ? 10.807 -12.480 -4.902 1.00 85.62 104 GLU A C 1
ATOM 773 O O . GLU A 1 104 ? 10.262 -13.308 -4.170 1.00 85.62 104 GLU A O 1
ATOM 778 N N . THR A 1 105 ? 10.164 -11.424 -5.395 1.00 86.50 105 THR A N 1
ATOM 779 C CA . THR A 1 105 ? 8.793 -11.076 -5.024 1.00 86.50 105 THR A CA 1
ATOM 780 C C . THR A 1 105 ? 7.924 -11.031 -6.265 1.00 86.50 105 THR A C 1
ATOM 782 O O . THR A 1 105 ? 8.112 -10.177 -7.127 1.00 86.50 105 THR A O 1
ATOM 785 N N . ASP A 1 106 ? 6.930 -11.912 -6.321 1.00 84.62 106 ASP A N 1
ATOM 786 C CA . ASP A 1 106 ? 5.874 -11.835 -7.325 1.00 84.62 106 ASP A CA 1
ATOM 787 C C . ASP A 1 106 ? 4.728 -10.958 -6.804 1.00 84.62 106 ASP A C 1
ATOM 789 O O . ASP A 1 106 ? 3.972 -11.363 -5.913 1.00 84.62 106 ASP A O 1
ATOM 793 N N . SER A 1 107 ? 4.590 -9.748 -7.347 1.00 79.94 107 SER A N 1
ATOM 794 C CA . SER A 1 107 ? 3.527 -8.817 -6.960 1.00 79.94 107 SER A CA 1
ATOM 795 C C . SER A 1 107 ? 2.123 -9.363 -7.247 1.00 79.94 107 SER A C 1
ATOM 797 O O . SER A 1 107 ? 1.197 -9.026 -6.511 1.00 79.94 107 SER A O 1
ATOM 799 N N . GLN A 1 108 ? 1.968 -10.269 -8.219 1.00 81.19 108 GLN A N 1
ATOM 800 C CA . GLN A 1 108 ? 0.692 -10.909 -8.565 1.00 81.19 108 GLN A CA 1
ATOM 801 C C . GLN A 1 108 ? 0.192 -11.857 -7.471 1.00 81.19 108 GLN A C 1
ATOM 803 O O . GLN A 1 108 ? -0.997 -12.159 -7.405 1.00 81.19 108 GLN A O 1
ATOM 808 N N . ILE A 1 109 ? 1.089 -12.316 -6.596 1.00 83.06 109 ILE A N 1
ATOM 809 C CA . ILE A 1 109 ? 0.774 -13.214 -5.481 1.00 83.06 109 ILE A CA 1
ATOM 810 C C . ILE A 1 109 ? 0.798 -12.445 -4.159 1.00 83.06 109 ILE A C 1
ATOM 812 O O . ILE A 1 109 ? -0.133 -12.535 -3.356 1.00 83.06 109 ILE A O 1
ATOM 816 N N . HIS A 1 110 ? 1.848 -11.656 -3.933 1.00 86.00 110 HIS A N 1
ATOM 817 C CA . HIS A 1 110 ? 2.093 -11.033 -2.637 1.00 86.00 110 HIS A CA 1
ATOM 818 C C . HIS A 1 110 ? 1.177 -9.833 -2.372 1.00 86.00 110 HIS A C 1
ATOM 820 O O . HIS A 1 110 ? 0.715 -9.682 -1.240 1.00 86.00 110 HIS A O 1
ATOM 826 N N . VAL A 1 111 ? 0.847 -9.013 -3.385 1.00 85.50 111 VAL A N 1
ATOM 827 C CA . VAL A 1 111 ? -0.105 -7.898 -3.197 1.00 85.50 111 VAL A CA 1
ATOM 828 C C . VAL A 1 111 ? -1.490 -8.429 -2.804 1.00 85.50 111 VAL A C 1
ATOM 830 O O . VAL A 1 111 ? -2.010 -7.984 -1.776 1.00 85.50 111 VAL A O 1
ATOM 833 N N . PRO A 1 112 ? -2.085 -9.413 -3.516 1.00 81.06 112 PRO A N 1
ATOM 834 C CA . PRO A 1 112 ? -3.357 -9.996 -3.093 1.00 81.06 112 PRO A CA 1
ATOM 835 C C . PRO A 1 112 ? -3.302 -10.671 -1.722 1.00 81.06 112 PRO A C 1
ATOM 837 O O . PRO A 1 112 ? -4.269 -10.574 -0.970 1.00 81.06 112 PRO A O 1
ATOM 840 N N . ALA A 1 113 ? -2.188 -11.321 -1.366 1.00 84.88 113 ALA A N 1
ATOM 841 C CA . ALA A 1 113 ? -2.030 -11.943 -0.052 1.00 84.88 113 ALA A CA 1
ATOM 842 C C . ALA A 1 113 ? -2.063 -10.906 1.084 1.00 84.88 113 ALA A C 1
ATOM 844 O O . ALA A 1 113 ? -2.782 -11.088 2.069 1.00 84.88 113 ALA A O 1
ATOM 845 N N . TRP A 1 114 ? -1.350 -9.786 0.928 1.00 87.50 114 TRP A N 1
ATOM 846 C CA . TRP A 1 114 ? -1.412 -8.675 1.880 1.00 87.50 114 TRP A CA 1
ATOM 847 C C . TRP A 1 114 ? -2.797 -8.043 1.945 1.00 87.50 114 TRP A C 1
ATOM 849 O O . TRP A 1 114 ? -3.292 -7.779 3.040 1.00 87.50 114 TRP A O 1
ATOM 859 N N . ALA A 1 115 ? -3.442 -7.837 0.795 1.00 83.00 115 ALA A N 1
ATOM 860 C CA . ALA A 1 115 ? -4.807 -7.333 0.757 1.00 83.00 115 ALA A CA 1
ATOM 861 C C . ALA A 1 115 ? -5.744 -8.269 1.537 1.00 83.00 115 ALA A C 1
ATOM 863 O O . ALA A 1 115 ? -6.436 -7.817 2.442 1.00 83.00 115 ALA A O 1
ATOM 864 N N . ALA A 1 116 ? -5.708 -9.579 1.281 1.00 83.38 116 ALA A N 1
ATOM 865 C CA . ALA A 1 116 ? -6.521 -10.563 1.996 1.00 83.38 116 ALA A CA 1
ATOM 866 C C . ALA A 1 116 ? -6.273 -10.552 3.516 1.00 83.38 116 ALA A C 1
ATOM 868 O O . ALA A 1 116 ? -7.221 -10.644 4.304 1.00 83.38 116 ALA A O 1
ATOM 869 N N . LEU A 1 117 ? -5.016 -10.391 3.941 1.00 87.69 117 LEU A N 1
ATOM 870 C CA . LEU A 1 117 ? -4.667 -10.258 5.353 1.00 87.69 117 LEU A CA 1
ATOM 871 C C . LEU A 1 117 ? -5.259 -8.981 5.967 1.00 87.69 117 LEU A C 1
ATOM 873 O O . LEU A 1 117 ? -5.922 -9.059 7.000 1.00 87.69 117 LEU A O 1
ATOM 877 N N . ALA A 1 118 ? -5.084 -7.827 5.320 1.00 86.19 118 ALA A N 1
ATOM 878 C CA . ALA A 1 118 ? -5.658 -6.559 5.768 1.00 86.19 118 ALA A CA 1
ATOM 879 C C . ALA A 1 118 ? -7.187 -6.645 5.896 1.00 86.19 118 ALA A C 1
ATOM 881 O O . ALA A 1 118 ? -7.754 -6.234 6.908 1.00 86.19 118 ALA A O 1
ATOM 882 N N . LEU A 1 119 ? -7.855 -7.261 4.917 1.00 82.94 119 LEU A N 1
ATOM 883 C CA . LEU A 1 119 ? -9.300 -7.481 4.948 1.00 82.94 119 LEU A CA 1
ATOM 884 C C . LEU A 1 119 ? -9.734 -8.386 6.096 1.00 82.94 119 LEU A C 1
ATOM 886 O O . LEU A 1 119 ? -10.747 -8.117 6.733 1.00 82.94 119 LEU A O 1
ATOM 890 N N . SER A 1 120 ? -8.955 -9.418 6.407 1.00 84.25 120 SER A N 1
ATOM 891 C CA . SER A 1 120 ? -9.233 -10.286 7.553 1.00 84.25 120 SER A CA 1
ATOM 892 C C . SER A 1 120 ? -9.166 -9.507 8.871 1.00 84.25 120 SER A C 1
ATOM 894 O O . SER A 1 120 ? -10.030 -9.677 9.728 1.00 84.25 120 SER A O 1
ATOM 896 N N . VAL A 1 121 ? -8.196 -8.595 9.014 1.00 86.38 121 VAL A N 1
ATOM 897 C CA . VAL A 1 121 ? -8.095 -7.713 10.190 1.00 86.38 121 VAL A CA 1
ATOM 898 C C . VAL A 1 121 ? -9.300 -6.772 10.281 1.00 86.38 121 VAL A C 1
ATOM 900 O O . VAL A 1 121 ? -9.904 -6.659 11.349 1.00 86.38 121 VAL A O 1
ATOM 903 N N . VAL A 1 122 ? -9.703 -6.149 9.166 1.00 83.38 122 VAL A N 1
ATOM 904 C CA . VAL A 1 122 ? -10.899 -5.288 9.111 1.00 83.38 122 VAL A CA 1
ATOM 905 C C . VAL A 1 122 ? -12.159 -6.070 9.479 1.00 83.38 122 VAL A C 1
ATOM 907 O O . VAL A 1 122 ? -12.942 -5.601 10.296 1.00 83.38 122 VAL A O 1
ATOM 910 N N . ALA A 1 123 ? -12.343 -7.2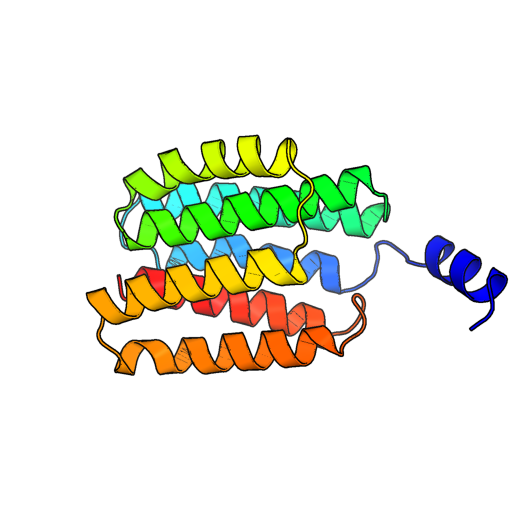79 8.944 1.00 82.81 123 ALA A N 1
ATOM 911 C CA . ALA A 1 123 ? -13.503 -8.119 9.240 1.00 82.81 123 ALA A CA 1
ATOM 912 C C . ALA A 1 123 ? -13.625 -8.438 10.737 1.00 82.81 123 ALA A C 1
ATOM 914 O O . ALA A 1 123 ? -14.729 -8.466 11.278 1.00 82.81 123 ALA A O 1
ATOM 915 N N . VAL A 1 124 ? -12.493 -8.671 11.405 1.00 83.88 124 VAL A N 1
ATOM 916 C CA . VAL A 1 124 ? -12.446 -8.955 12.844 1.00 83.88 124 VAL A CA 1
ATOM 917 C C . VAL A 1 124 ? -12.770 -7.707 13.670 1.00 83.88 124 VAL A C 1
ATOM 919 O O . VAL A 1 124 ? -13.488 -7.813 14.662 1.00 83.88 124 VAL A O 1
ATOM 922 N N . LYS A 1 125 ? -12.273 -6.531 13.271 1.00 82.38 125 LYS A N 1
ATOM 923 C CA . LYS A 1 125 ? -12.431 -5.282 14.036 1.00 82.38 125 LYS A CA 1
ATOM 924 C C . LYS A 1 125 ? -13.751 -4.551 13.788 1.00 82.38 125 LYS A C 1
ATOM 926 O O . LYS A 1 125 ? -14.383 -4.096 14.735 1.00 82.38 125 LYS A O 1
ATOM 931 N N . ALA A 1 126 ? -14.171 -4.462 12.531 1.00 78.81 126 ALA A N 1
ATOM 932 C CA . ALA A 1 126 ? -15.309 -3.665 12.072 1.00 78.81 126 ALA A CA 1
ATOM 933 C C . ALA A 1 126 ? -16.510 -4.517 11.611 1.00 78.81 126 ALA A C 1
ATOM 935 O O . ALA A 1 126 ? -17.507 -3.979 11.134 1.00 78.81 126 ALA A O 1
ATOM 936 N N . GLN A 1 127 ? -16.435 -5.842 11.795 1.00 77.94 127 GLN A N 1
ATOM 937 C CA . GLN A 1 127 ? -17.391 -6.850 11.322 1.00 77.94 127 GLN A CA 1
ATOM 938 C C . GLN A 1 127 ? -17.470 -6.988 9.790 1.00 77.94 127 GLN A C 1
ATOM 940 O O . GLN A 1 127 ? -16.944 -6.190 9.021 1.00 77.94 127 GLN A O 1
ATOM 945 N N . TRP A 1 128 ? -18.130 -8.054 9.323 1.00 72.06 128 TRP A N 1
ATOM 946 C CA . TRP A 1 128 ? -18.128 -8.463 7.910 1.00 72.06 128 TRP A CA 1
ATOM 947 C C . TRP A 1 128 ? -18.719 -7.421 6.946 1.00 72.06 128 TRP A C 1
ATOM 949 O O . TRP A 1 128 ? -18.351 -7.397 5.774 1.00 72.06 128 TRP A O 1
ATOM 959 N N . TRP A 1 129 ? -19.611 -6.544 7.413 1.00 71.50 129 TRP A N 1
ATOM 960 C CA . TRP A 1 129 ? -20.228 -5.508 6.578 1.00 71.50 129 TRP A CA 1
ATOM 961 C C . TRP A 1 129 ? -19.230 -4.409 6.170 1.00 71.50 129 TRP A C 1
ATOM 963 O O . TRP A 1 129 ? -19.393 -3.794 5.117 1.00 71.50 129 TRP A O 1
ATOM 973 N N . ALA A 1 130 ? -18.148 -4.221 6.934 1.00 67.50 130 ALA A N 1
ATOM 974 C CA . ALA A 1 130 ? -17.052 -3.311 6.601 1.00 67.50 130 ALA A CA 1
ATOM 975 C C . ALA A 1 130 ? -16.214 -3.779 5.393 1.00 67.50 130 ALA A C 1
ATOM 977 O O . ALA A 1 130 ? -15.359 -3.040 4.908 1.00 67.50 130 ALA A O 1
ATOM 978 N N . LEU A 1 131 ? -16.468 -4.987 4.872 1.00 70.19 131 LEU A N 1
ATOM 979 C CA . LEU A 1 131 ? -15.799 -5.536 3.689 1.00 70.19 131 LEU A CA 1
ATOM 980 C C . LEU A 1 131 ? -16.444 -5.114 2.362 1.00 70.19 131 LEU A C 1
ATOM 982 O O . LEU A 1 131 ? -15.897 -5.407 1.303 1.00 70.19 131 LEU A O 1
ATOM 986 N N . VAL A 1 132 ? -17.583 -4.418 2.366 1.00 67.50 132 VAL A N 1
ATOM 987 C CA . VAL A 1 132 ? -18.231 -3.985 1.112 1.00 67.50 132 VAL A CA 1
ATOM 988 C C . VAL A 1 132 ? -17.303 -3.108 0.243 1.00 67.50 132 VAL A C 1
ATOM 990 O O . VAL A 1 132 ? -17.169 -3.402 -0.947 1.00 67.50 132 VAL A O 1
ATOM 993 N N . PRO A 1 133 ? -16.572 -2.110 0.787 1.00 61.59 133 PRO A N 1
ATOM 994 C CA . PRO A 1 133 ? -15.581 -1.349 0.016 1.00 61.59 133 PRO A CA 1
ATOM 995 C C . PRO A 1 133 ? -14.397 -2.205 -0.456 1.00 61.59 133 PRO A C 1
ATOM 997 O O . PRO A 1 133 ? -13.827 -1.967 -1.519 1.00 61.59 133 PRO A O 1
ATOM 1000 N N . ALA A 1 134 ? -14.048 -3.240 0.306 1.00 63.78 134 ALA A N 1
ATOM 1001 C CA . ALA A 1 134 ? -12.963 -4.151 -0.027 1.00 63.78 134 ALA A CA 1
ATOM 1002 C C . ALA A 1 134 ? -13.258 -5.028 -1.247 1.00 63.78 134 ALA A C 1
ATOM 1004 O O . ALA A 1 134 ? -12.361 -5.305 -2.041 1.00 63.78 134 ALA A O 1
ATOM 1005 N N . VAL A 1 135 ? -14.517 -5.428 -1.436 1.00 63.91 135 VAL A N 1
ATOM 1006 C CA . VAL A 1 135 ? -14.957 -6.172 -2.625 1.00 63.91 135 VAL A CA 1
ATOM 1007 C C . VAL A 1 135 ? -14.774 -5.336 -3.895 1.00 63.91 135 VAL A C 1
ATOM 1009 O O . VAL A 1 135 ? -14.363 -5.872 -4.923 1.00 63.91 135 VAL A O 1
ATOM 1012 N N . LEU A 1 136 ? -15.000 -4.019 -3.825 1.00 61.69 136 LEU A N 1
ATOM 1013 C CA . LEU A 1 136 ? -14.756 -3.108 -4.951 1.00 61.69 136 LEU A CA 1
ATOM 1014 C C . LEU A 1 136 ? -13.264 -3.021 -5.296 1.00 61.69 136 LEU A C 1
ATOM 1016 O O . LEU A 1 136 ? -12.908 -3.021 -6.474 1.00 61.69 136 LEU A O 1
ATOM 1020 N N . PHE A 1 137 ? -12.391 -3.021 -4.285 1.00 63.81 137 PHE A N 1
ATOM 1021 C CA . PHE A 1 137 ? -10.942 -3.032 -4.487 1.00 63.81 137 PHE A CA 1
ATOM 1022 C C . PHE A 1 137 ? -10.437 -4.354 -5.088 1.00 63.81 137 PHE A C 1
ATOM 1024 O O . PHE A 1 137 ? -9.667 -4.341 -6.047 1.00 63.81 137 PHE A O 1
ATOM 1031 N N . VAL A 1 138 ? -10.930 -5.501 -4.603 1.00 66.12 138 VAL A N 1
ATOM 1032 C CA . VAL A 1 138 ? -10.632 -6.820 -5.196 1.00 66.12 138 VAL A CA 1
ATOM 1033 C C . VAL A 1 138 ? -11.130 -6.894 -6.645 1.00 66.12 138 VAL A C 1
ATOM 1035 O O . VAL A 1 138 ? -10.415 -7.385 -7.519 1.00 66.12 138 VAL A O 1
ATOM 1038 N N . GLY A 1 139 ? -12.320 -6.352 -6.924 1.00 61.28 139 GLY A N 1
ATOM 1039 C CA . GLY A 1 139 ? -12.866 -6.249 -8.279 1.00 61.28 139 GLY A CA 1
ATOM 1040 C C . GLY A 1 139 ? -11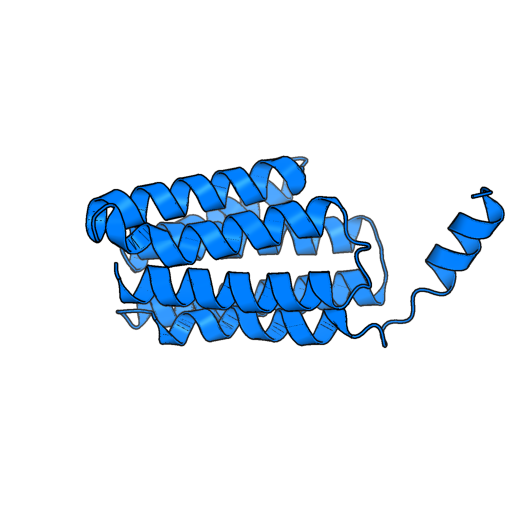.999 -5.396 -9.210 1.00 61.28 139 GLY A C 1
ATOM 1041 O O . GLY A 1 139 ? -11.734 -5.800 -10.341 1.00 61.28 139 GLY A O 1
ATOM 1042 N N . ALA A 1 140 ? -11.490 -4.260 -8.728 1.00 62.25 140 ALA A N 1
ATOM 1043 C CA . ALA A 1 140 ? -10.563 -3.414 -9.479 1.00 62.25 140 ALA A CA 1
ATOM 1044 C C . ALA A 1 140 ? -9.210 -4.104 -9.732 1.00 62.25 140 ALA A C 1
ATOM 1046 O O . ALA A 1 140 ? -8.682 -4.024 -10.839 1.00 62.25 140 ALA A O 1
ATOM 1047 N N . GLY A 1 141 ? -8.676 -4.842 -8.752 1.00 60.41 141 GLY A N 1
ATOM 1048 C CA . GLY A 1 141 ? -7.456 -5.640 -8.921 1.00 60.41 141 GLY A CA 1
ATOM 1049 C C . GLY A 1 141 ? -7.614 -6.749 -9.965 1.00 60.41 141 GLY A C 1
ATOM 1050 O O . GLY A 1 141 ? -6.743 -6.940 -10.810 1.00 60.41 141 GLY A O 1
ATOM 1051 N N . ALA A 1 142 ? -8.767 -7.423 -9.994 1.00 61.00 142 ALA A N 1
ATOM 1052 C CA . ALA A 1 142 ? -9.070 -8.433 -11.009 1.00 61.00 142 ALA A CA 1
ATOM 1053 C C . ALA A 1 142 ? -9.175 -7.847 -12.433 1.00 61.00 142 ALA A C 1
ATOM 1055 O O . ALA A 1 142 ? -8.836 -8.527 -13.406 1.00 61.00 142 ALA A O 1
ATOM 1056 N N . LEU A 1 1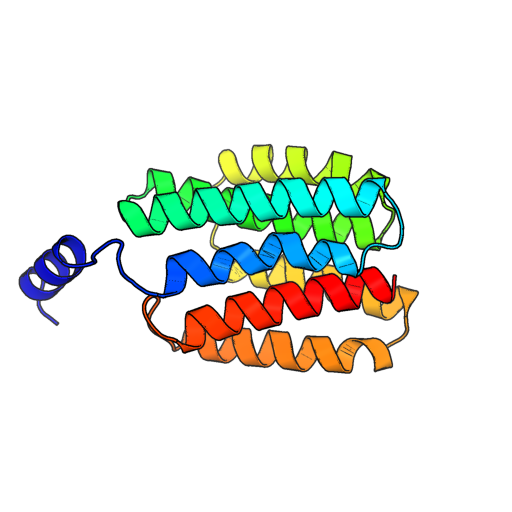43 ? -9.616 -6.590 -12.567 1.00 56.25 143 LEU A N 1
ATOM 1057 C CA . LEU A 1 143 ? -9.611 -5.856 -13.838 1.00 56.25 143 LEU A CA 1
ATOM 1058 C C . LEU A 1 143 ? -8.187 -5.470 -14.264 1.00 56.25 143 LEU A C 1
ATOM 1060 O O . LEU A 1 143 ? -7.866 -5.541 -15.450 1.00 56.25 143 LEU A O 1
ATOM 1064 N N . GLN A 1 144 ? -7.317 -5.132 -13.310 1.00 61.00 144 GLN A N 1
ATOM 1065 C CA . GLN A 1 144 ? -5.926 -4.765 -13.576 1.00 61.00 144 GLN A CA 1
ATOM 1066 C C . GLN A 1 144 ? -5.077 -5.944 -14.075 1.00 61.00 144 GLN A C 1
ATOM 1068 O O . GLN A 1 144 ? -4.244 -5.741 -14.951 1.00 61.00 144 GLN A O 1
ATOM 1073 N N . LEU A 1 145 ? -5.352 -7.182 -13.633 1.00 60.03 145 LEU A N 1
ATOM 1074 C CA . LEU A 1 145 ? -4.722 -8.408 -14.169 1.00 60.03 145 LEU A CA 1
ATOM 1075 C C . LEU A 1 145 ? -4.890 -8.572 -15.690 1.00 60.03 145 LEU A C 1
ATOM 1077 O O . LEU A 1 145 ? -4.187 -9.359 -16.321 1.00 60.03 145 LEU A O 1
ATOM 1081 N N . ARG A 1 146 ? -5.858 -7.863 -16.278 1.00 59.50 146 ARG A N 1
ATOM 1082 C CA . ARG A 1 146 ? -6.167 -7.885 -17.711 1.00 59.50 146 ARG A CA 1
ATOM 1083 C C . ARG A 1 146 ? -5.850 -6.565 -18.412 1.00 59.50 146 ARG A C 1
ATOM 1085 O O . ARG A 1 146 ? -6.010 -6.482 -19.628 1.00 59.50 146 ARG A O 1
ATOM 1092 N N . ALA A 1 147 ? -5.438 -5.544 -17.665 1.00 59.03 147 ALA A N 1
ATOM 1093 C CA . ALA A 1 147 ? -5.168 -4.213 -18.178 1.00 59.03 147 ALA A CA 1
ATOM 1094 C C . ALA A 1 147 ? -3.670 -4.038 -18.450 1.00 59.03 147 ALA A C 1
ATOM 1096 O O . ALA A 1 147 ? -2.820 -4.581 -17.744 1.00 59.03 147 ALA A O 1
ATOM 1097 N N . ARG A 1 148 ? -3.334 -3.259 -19.480 1.00 62.12 148 ARG A N 1
ATOM 1098 C CA . ARG A 1 148 ? -1.947 -2.843 -19.696 1.00 62.12 148 ARG A CA 1
ATOM 1099 C C . ARG A 1 148 ? -1.520 -1.885 -18.575 1.00 62.12 148 ARG A C 1
ATOM 1101 O O . ARG A 1 148 ? -2.352 -1.159 -18.021 1.00 62.12 148 ARG A O 1
ATOM 1108 N N . THR A 1 149 ? -0.233 -1.892 -18.236 1.00 61.81 149 THR A N 1
ATOM 1109 C CA . THR A 1 149 ? 0.338 -1.088 -17.138 1.00 61.81 149 THR A CA 1
ATOM 1110 C C . THR A 1 149 ? 0.291 0.423 -17.389 1.00 61.81 149 THR A C 1
ATOM 1112 O O . THR A 1 149 ? 0.520 1.185 -16.467 1.00 61.81 149 THR A O 1
ATOM 1115 N N . ASP A 1 150 ? 0.014 0.837 -18.623 1.00 62.81 150 ASP A N 1
ATOM 1116 C CA . ASP A 1 150 ? -0.083 2.213 -19.133 1.00 62.81 150 ASP A CA 1
ATOM 1117 C C . ASP A 1 150 ? -1.546 2.679 -19.306 1.00 62.81 150 ASP A C 1
ATOM 1119 O O . ASP A 1 150 ? -1.842 3.691 -19.932 1.00 62.81 150 ASP A O 1
ATOM 1123 N N . SER A 1 151 ? -2.513 1.921 -18.784 1.00 70.44 151 SER A N 1
ATOM 1124 C CA . SER A 1 151 ? -3.933 2.232 -18.968 1.00 70.44 151 SER A CA 1
ATOM 1125 C C . SER A 1 151 ? -4.511 3.060 -17.819 1.00 70.44 151 SER A C 1
ATOM 1127 O O . SER A 1 151 ? -4.159 2.880 -16.657 1.00 70.44 151 SER A O 1
ATOM 1129 N N . TRP A 1 152 ? -5.518 3.885 -18.113 1.00 73.75 152 TRP A N 1
ATOM 1130 C CA . TRP A 1 152 ? -6.307 4.607 -17.100 1.00 73.75 152 TRP A CA 1
ATOM 1131 C C . TRP A 1 152 ? -6.937 3.684 -16.035 1.00 73.75 152 TRP A C 1
ATOM 1133 O O . TRP A 1 152 ? -7.184 4.110 -14.907 1.00 73.75 152 TRP A O 1
ATOM 1143 N N . LEU A 1 153 ? -7.169 2.405 -16.365 1.00 73.25 153 LEU A N 1
ATOM 1144 C CA . LEU A 1 153 ? -7.619 1.384 -15.412 1.00 73.25 153 LEU A CA 1
ATOM 1145 C C . LEU A 1 153 ? -6.571 1.113 -14.321 1.00 73.25 153 LEU A C 1
ATOM 1147 O O . LEU A 1 153 ? -6.939 0.864 -13.175 1.00 73.25 153 LEU A O 1
ATOM 1151 N N . HIS A 1 154 ? -5.283 1.201 -14.660 1.00 75.38 154 HIS A N 1
ATOM 1152 C CA . HIS A 1 154 ? -4.179 1.104 -13.708 1.00 75.38 154 HIS A CA 1
ATOM 1153 C C . HIS A 1 154 ? -4.192 2.303 -12.741 1.00 75.38 154 HIS A C 1
ATOM 1155 O O . HIS A 1 154 ? -4.119 2.115 -11.529 1.00 75.38 154 HIS A O 1
ATOM 1161 N N . SER A 1 155 ? -4.440 3.519 -13.242 1.00 80.25 155 SER A N 1
ATOM 1162 C CA . SER A 1 155 ? -4.614 4.718 -12.403 1.00 80.25 155 SER A CA 1
ATOM 1163 C C . SER A 1 155 ? -5.814 4.621 -11.457 1.00 80.25 155 SER A C 1
ATOM 1165 O O . SER A 1 155 ? -5.720 4.974 -10.280 1.00 80.25 155 SER A O 1
ATOM 1167 N N . ILE A 1 156 ? -6.948 4.101 -11.937 1.00 80.00 156 ILE A N 1
ATOM 1168 C CA . ILE A 1 156 ? -8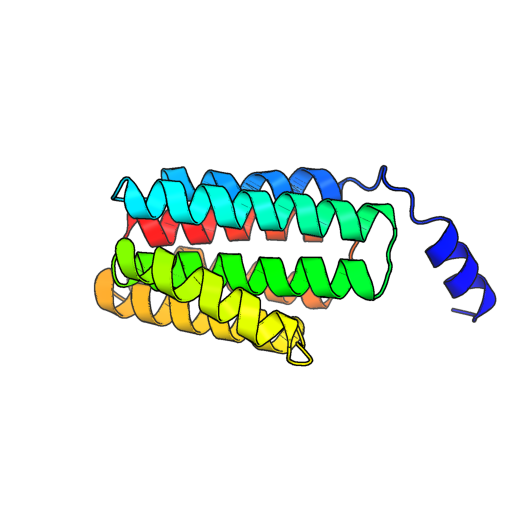.122 3.856 -11.087 1.00 80.00 156 ILE A CA 1
ATOM 1169 C C . ILE A 1 156 ? -7.807 2.845 -9.991 1.00 80.00 156 ILE A C 1
ATOM 1171 O O . ILE A 1 156 ? -8.261 3.016 -8.861 1.00 80.00 156 ILE A O 1
ATOM 1175 N N . TRP A 1 157 ? -7.017 1.816 -10.293 1.00 79.12 157 TRP A N 1
ATOM 1176 C CA . TRP A 1 157 ? -6.610 0.851 -9.284 1.00 79.12 157 TRP A CA 1
ATOM 1177 C C . TRP A 1 157 ? -5.819 1.503 -8.141 1.00 79.12 157 TRP A C 1
ATOM 1179 O O . TRP A 1 157 ? -6.129 1.240 -6.979 1.00 79.12 157 TRP A O 1
ATOM 1189 N N . HIS A 1 158 ? -4.891 2.419 -8.440 1.00 84.00 158 HIS A N 1
ATOM 1190 C CA . HIS A 1 158 ? -4.169 3.183 -7.415 1.00 84.00 158 HIS A CA 1
ATOM 1191 C C . HIS A 1 158 ? -5.114 3.991 -6.518 1.00 84.00 158 HIS A C 1
ATOM 1193 O O . HIS A 1 158 ? -5.035 3.917 -5.289 1.00 84.00 158 HIS A O 1
ATOM 1199 N N . ILE A 1 159 ? -6.052 4.720 -7.132 1.00 85.69 159 ILE A N 1
ATOM 1200 C CA . ILE A 1 159 ? -7.034 5.548 -6.419 1.00 85.69 159 ILE A CA 1
ATOM 1201 C C . ILE A 1 159 ? -7.908 4.682 -5.509 1.00 85.69 159 ILE A C 1
ATOM 1203 O O . ILE A 1 159 ? -8.058 4.980 -4.323 1.00 85.69 159 ILE A O 1
ATOM 1207 N N . LEU A 1 160 ? -8.464 3.594 -6.047 1.00 84.50 160 LEU A N 1
ATOM 1208 C CA . LEU A 1 160 ? -9.317 2.681 -5.290 1.00 84.50 160 LEU A CA 1
ATOM 1209 C C . LEU A 1 160 ? -8.539 1.963 -4.185 1.00 84.50 160 LEU A C 1
ATOM 1211 O O . LEU A 1 160 ? -9.090 1.751 -3.109 1.00 84.50 160 LEU A O 1
ATOM 1215 N N . GLY A 1 161 ? -7.266 1.635 -4.410 1.00 83.25 161 GLY A N 1
ATOM 1216 C CA . GLY A 1 161 ? -6.404 1.029 -3.397 1.00 83.25 161 GLY A CA 1
ATOM 1217 C C . GLY A 1 161 ? -6.096 1.945 -2.236 1.00 83.25 161 GLY A C 1
ATOM 1218 O O . GLY A 1 161 ? -6.268 1.543 -1.085 1.00 83.25 161 GLY A O 1
ATOM 1219 N N . SER A 1 162 ? -5.734 3.195 -2.515 1.00 88.19 162 SER A N 1
ATOM 1220 C CA . SER A 1 162 ? -5.549 4.185 -1.455 1.00 88.19 162 SER A CA 1
ATOM 1221 C C . SER A 1 162 ? -6.850 4.457 -0.695 1.00 88.19 162 SER A C 1
ATOM 1223 O O . SER A 1 162 ? -6.861 4.457 0.537 1.00 88.19 162 SER A O 1
ATOM 1225 N N . ALA A 1 163 ? -7.975 4.607 -1.403 1.00 86.56 163 ALA A N 1
ATOM 1226 C CA . ALA A 1 163 ? -9.279 4.812 -0.776 1.00 86.56 163 ALA A CA 1
ATOM 1227 C C . ALA A 1 163 ? -9.689 3.624 0.110 1.00 86.56 163 ALA A C 1
ATOM 1229 O O . ALA A 1 163 ? -10.200 3.826 1.214 1.00 86.56 163 ALA A O 1
ATOM 1230 N N . ALA A 1 164 ? -9.432 2.391 -0.335 1.00 83.94 164 ALA A N 1
ATOM 1231 C CA . ALA A 1 164 ? -9.682 1.185 0.446 1.00 83.94 164 ALA A CA 1
ATOM 1232 C C . ALA A 1 164 ? -8.796 1.132 1.698 1.00 83.94 164 ALA A C 1
ATOM 1234 O O . ALA A 1 164 ? -9.308 0.878 2.787 1.00 83.94 164 ALA A O 1
ATOM 1235 N N . ALA A 1 165 ? -7.500 1.435 1.573 1.00 88.38 165 ALA A N 1
ATOM 1236 C CA . ALA A 1 165 ? -6.578 1.500 2.705 1.00 88.38 165 ALA A CA 1
ATOM 1237 C C . ALA A 1 165 ? -6.996 2.573 3.725 1.00 88.38 165 ALA A C 1
ATOM 1239 O O . ALA A 1 165 ? -7.057 2.294 4.921 1.00 88.38 165 ALA A O 1
ATOM 1240 N N . GLY A 1 166 ? -7.349 3.776 3.264 1.00 89.44 166 GLY A N 1
ATOM 1241 C CA . GLY A 1 166 ? -7.837 4.846 4.133 1.00 89.44 166 GLY A CA 1
ATOM 1242 C C . GLY A 1 166 ? -9.151 4.484 4.820 1.00 89.44 166 GLY A C 1
ATOM 1243 O O . GLY A 1 166 ? -9.286 4.653 6.027 1.00 89.44 166 GLY A O 1
ATOM 1244 N N . THR A 1 167 ? -10.097 3.896 4.088 1.00 87.81 167 THR A N 1
ATOM 1245 C CA . THR A 1 167 ? -11.360 3.418 4.669 1.00 87.81 167 THR A CA 1
ATOM 1246 C C . THR A 1 167 ? -11.110 2.343 5.725 1.00 87.81 167 THR A C 1
ATOM 1248 O O . THR A 1 167 ? -11.679 2.407 6.809 1.00 87.81 167 THR A O 1
ATOM 1251 N N . ALA A 1 168 ? -10.223 1.383 5.453 1.00 86.38 168 ALA A N 1
ATOM 1252 C CA . ALA A 1 168 ? -9.859 0.343 6.409 1.00 86.38 168 ALA A CA 1
ATOM 1253 C C . ALA A 1 168 ? -9.272 0.937 7.697 1.00 86.38 168 ALA A C 1
ATOM 1255 O O . ALA A 1 168 ? -9.684 0.544 8.784 1.00 86.38 168 ALA A O 1
ATOM 1256 N N . LEU A 1 169 ? -8.363 1.910 7.578 1.00 90.19 169 LEU A N 1
ATOM 1257 C CA . LEU A 1 169 ? -7.769 2.603 8.724 1.00 90.19 169 LEU A CA 1
ATOM 1258 C C . LEU A 1 169 ? -8.808 3.397 9.523 1.00 90.19 169 LEU A C 1
ATOM 1260 O O . LEU A 1 169 ? -8.722 3.447 10.747 1.00 90.19 169 LEU A O 1
ATOM 1264 N N . PHE A 1 170 ? -9.800 3.983 8.849 1.00 89.50 170 PHE A N 1
ATOM 1265 C CA . PHE A 1 170 ? -10.886 4.715 9.502 1.00 89.50 170 PHE A CA 1
ATOM 1266 C C . PHE A 1 170 ? -11.807 3.803 10.315 1.00 89.50 170 PHE A C 1
ATOM 1268 O O . PHE A 1 170 ? -12.338 4.211 11.343 1.00 89.50 170 PHE A O 1
ATOM 1275 N N . LEU A 1 171 ? -11.983 2.565 9.855 1.00 84.31 171 LEU A N 1
ATOM 1276 C CA . LEU A 1 171 ? -12.843 1.570 10.489 1.00 84.31 171 LEU A CA 1
ATOM 1277 C C . LEU A 1 171 ? -12.127 0.738 11.575 1.00 84.31 171 LEU A C 1
ATOM 1279 O O . LEU A 1 171 ? -12.786 -0.077 12.220 1.00 84.31 171 LEU A O 1
ATOM 1283 N N . SER A 1 172 ? -10.806 0.890 11.754 1.00 78.81 172 SER A N 1
ATOM 1284 C CA . SER A 1 172 ? -9.957 0.016 12.596 1.00 78.81 172 SER A CA 1
ATOM 1285 C C . SER A 1 172 ? -9.685 0.492 14.020 1.00 78.81 172 SER A C 1
ATOM 1287 O O . SER A 1 172 ? -9.697 1.720 14.244 1.00 78.81 172 SER A O 1
#

Nearest PDB structures (foldseek):
  8t06-assembly1_B  TM=5.386E-01  e=1.093E+00  Mus musculus
  8jlo-assembly1_R  TM=3.302E-01  e=6.470E+00  Escherichia coli

Foldseek 3Di:
DDPVVVVVCLVPLALPQPLLVLLLLQLVLLLLAPDPLLNVLSNVLSVQLSVLVSVCSHRVDPVSVLSNLLSLQLNLQLLLLVLVPSVRSVVRSVVSSVVSSVDPDDCLPRVVVSLVSLLVSLCVQQNPVLCPLVVVLVVLVVVVVVDDCSDVSVSVNSNSVSVNSSSSNNRD

Organism: NCBI:txid146919